Protein AF-A0A2K3K476-F1 (afdb_monomer_lite)

Sequence (105 aa):
LDKQAPEEATVPPPPASNNAPVVLRRLERPIVPNRTLQDYERVSDDMVTPDGDIVHLALFVDTEPLTYAEASKHEEWRQAMTEEIASIEKNATWSITQLPPEARH

Organism: Trifolium pratense (NCBI:txid57577)

Structure (mmCIF, N/CA/C/O backbone):
data_AF-A0A2K3K476-F1
#
_entry.id   AF-A0A2K3K476-F1
#
loop_
_atom_site.group_PDB
_atom_site.id
_atom_site.type_symbol
_atom_site.label_atom_id
_atom_site.label_alt_id
_atom_site.label_comp_id
_atom_site.label_asym_id
_atom_site.label_entity_id
_atom_site.label_seq_id
_atom_site.pdbx_PDB_ins_code
_atom_site.Cartn_x
_atom_site.Cartn_y
_atom_site.Cartn_z
_atom_site.occupancy
_atom_site.B_iso_or_equiv
_atom_site.auth_seq_id
_atom_site.auth_comp_id
_atom_site.auth_asym_id
_atom_site.auth_atom_id
_atom_site.pdbx_PDB_model_num
ATOM 1 N N . LEU A 1 1 ? -21.947 8.743 -87.078 1.00 42.50 1 LEU A N 1
ATOM 2 C CA . LEU A 1 1 ? -21.580 7.508 -86.350 1.00 42.50 1 LEU A CA 1
ATOM 3 C C . LEU A 1 1 ? -20.074 7.608 -86.186 1.00 42.50 1 LEU A C 1
ATOM 5 O O . LEU A 1 1 ? -19.446 7.829 -87.206 1.00 42.50 1 LEU A O 1
ATOM 9 N N . ASP A 1 2 ? -19.458 7.689 -85.014 1.00 38.31 2 ASP A N 1
ATOM 10 C CA . ASP A 1 2 ? -19.725 7.146 -83.667 1.00 38.31 2 ASP A CA 1
ATOM 11 C C . ASP A 1 2 ? -19.836 8.286 -82.624 1.00 38.31 2 ASP A C 1
ATOM 13 O O . ASP A 1 2 ? -19.216 9.325 -82.806 1.00 38.31 2 ASP A O 1
ATOM 17 N N . LYS A 1 3 ? -20.774 8.355 -81.664 1.00 40.66 3 LYS A N 1
ATOM 18 C CA . LYS A 1 3 ? -21.113 7.538 -80.471 1.00 40.66 3 LYS A CA 1
ATOM 19 C C . LYS A 1 3 ? -20.068 7.546 -79.321 1.00 40.66 3 LYS A C 1
ATOM 21 O O . LYS A 1 3 ? -19.127 6.773 -79.354 1.00 40.66 3 LYS A O 1
ATOM 26 N N . GLN A 1 4 ? -20.413 8.334 -78.277 1.00 30.98 4 GLN A N 1
ATOM 27 C CA . GLN A 1 4 ? -20.171 8.204 -76.810 1.00 30.98 4 GLN A CA 1
ATOM 28 C C . GLN A 1 4 ? -18.730 8.434 -76.267 1.00 30.98 4 GLN A C 1
ATOM 30 O O . GLN A 1 4 ? -17.842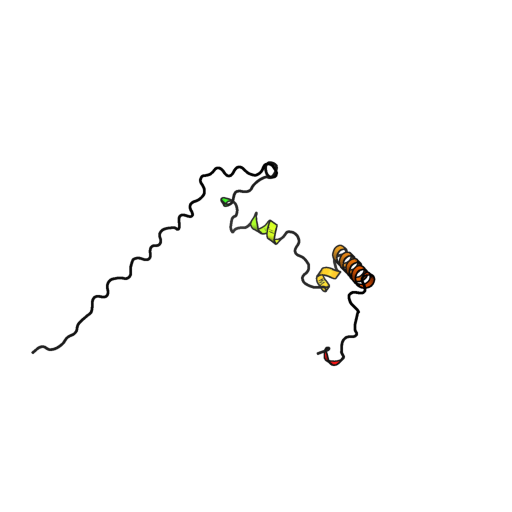 7.674 -76.615 1.00 30.98 4 GLN A O 1
ATOM 35 N N . ALA A 1 5 ? -18.394 9.540 -75.565 1.00 45.91 5 ALA A N 1
ATOM 36 C CA . ALA A 1 5 ? -18.644 9.987 -74.156 1.00 45.91 5 ALA A CA 1
ATOM 37 C C . ALA A 1 5 ? -17.757 9.286 -73.085 1.00 45.91 5 ALA A C 1
ATOM 39 O O . ALA A 1 5 ? -17.349 8.162 -73.361 1.00 45.91 5 ALA A O 1
ATOM 40 N N . PRO A 1 6 ? -17.526 9.827 -71.857 1.00 47.81 6 PRO A N 1
ATOM 41 C CA . PRO A 1 6 ? -17.849 11.147 -71.274 1.00 47.81 6 PRO A CA 1
ATOM 42 C C . PRO A 1 6 ? -16.634 11.875 -70.619 1.00 47.81 6 PRO A C 1
ATOM 44 O O . PRO A 1 6 ? -15.502 11.411 -70.691 1.00 47.81 6 PRO A O 1
ATOM 47 N N . GLU A 1 7 ? -16.890 13.037 -70.000 1.00 54.81 7 GLU A N 1
ATOM 48 C CA . GLU A 1 7 ? -15.970 13.787 -69.126 1.00 54.81 7 GLU A CA 1
ATOM 49 C C . GLU A 1 7 ? -15.273 12.913 -68.073 1.00 54.81 7 GLU A C 1
ATOM 51 O O . GLU A 1 7 ? -15.933 12.197 -67.319 1.00 54.81 7 GLU A O 1
ATOM 56 N N . GLU A 1 8 ? -13.963 13.099 -67.922 1.00 43.25 8 GLU A N 1
ATOM 57 C CA . GLU A 1 8 ? -13.261 12.805 -66.676 1.00 43.25 8 GLU A CA 1
ATOM 58 C C . GLU A 1 8 ? -12.720 14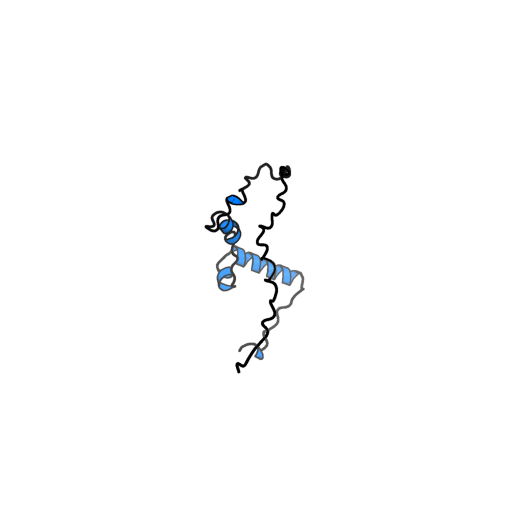.133 -66.140 1.00 43.25 8 GLU A C 1
ATOM 60 O O . GLU A 1 8 ? -11.773 14.716 -66.668 1.00 43.25 8 GLU A O 1
ATOM 65 N N . ALA A 1 9 ? -13.409 14.672 -65.135 1.00 51.94 9 ALA A N 1
ATOM 66 C CA . ALA A 1 9 ? -12.970 15.844 -64.403 1.00 51.94 9 ALA A CA 1
ATOM 67 C C . ALA A 1 9 ? -11.615 15.536 -63.750 1.00 51.94 9 ALA A C 1
ATOM 69 O O . ALA A 1 9 ? -11.539 14.743 -62.813 1.00 51.94 9 ALA A O 1
ATOM 70 N N . THR A 1 10 ? -10.545 16.162 -64.243 1.00 46.28 10 THR A N 1
ATOM 71 C CA . THR A 1 10 ? -9.218 16.105 -63.622 1.00 46.28 10 THR A CA 1
ATOM 72 C C . THR A 1 10 ? -9.301 16.696 -62.216 1.00 46.28 10 THR A C 1
ATOM 74 O O . THR A 1 10 ? -9.255 17.912 -62.023 1.00 46.28 10 THR A O 1
ATOM 77 N N . VAL A 1 11 ? -9.436 15.824 -61.220 1.00 56.97 11 VAL A N 1
ATOM 78 C CA . VAL A 1 11 ? -9.232 16.156 -59.811 1.00 56.97 11 VAL A CA 1
ATOM 79 C C . VAL A 1 11 ? -7.747 16.506 -59.646 1.00 56.97 11 VAL A C 1
ATOM 81 O O . VAL A 1 11 ? -6.899 15.713 -60.064 1.00 56.97 11 VAL A O 1
ATOM 84 N N . PRO A 1 12 ? -7.378 17.675 -59.084 1.00 60.62 12 PRO A N 1
ATOM 85 C CA . PRO A 1 12 ? -5.976 17.965 -58.819 1.00 60.62 12 PRO A CA 1
ATOM 86 C C . PRO A 1 12 ? -5.430 16.938 -57.813 1.00 60.62 12 PRO A C 1
ATOM 88 O O . PRO A 1 12 ? -6.156 16.546 -56.894 1.00 60.62 12 PRO A O 1
ATOM 91 N N . PRO A 1 13 ? -4.174 16.481 -57.964 1.00 62.47 13 PRO A N 1
ATOM 92 C CA . PRO A 1 13 ? -3.604 15.509 -57.043 1.00 62.47 13 PRO A CA 1
ATOM 93 C C . PRO A 1 13 ? -3.638 16.060 -55.607 1.00 62.47 13 PRO A C 1
ATOM 95 O O . PRO A 1 13 ? -3.470 17.271 -55.416 1.00 62.47 13 PRO A O 1
ATOM 98 N N . PRO A 1 14 ? -3.852 15.203 -54.591 1.00 57.88 14 PRO A N 1
ATOM 99 C CA . PRO A 1 14 ? -3.812 15.639 -53.202 1.00 57.88 14 PRO A CA 1
ATOM 100 C C . PRO A 1 14 ? -2.446 16.280 -52.910 1.00 57.88 14 PRO A C 1
ATOM 102 O O . PRO A 1 14 ? -1.431 15.806 -53.436 1.00 57.88 14 PRO A O 1
ATOM 105 N N . PRO A 1 15 ? -2.384 17.354 -52.098 1.00 53.75 15 PRO A N 1
ATOM 106 C CA . PRO A 1 15 ? -1.108 17.954 -51.743 1.00 53.75 15 PRO A CA 1
ATOM 107 C C . PRO A 1 15 ? -0.234 16.881 -51.096 1.00 53.75 15 PRO A C 1
ATOM 109 O O . PRO A 1 15 ? -0.698 16.128 -50.238 1.00 53.75 15 PRO A O 1
ATOM 112 N N . ALA A 1 16 ? 1.015 16.791 -51.555 1.00 49.75 16 ALA A N 1
ATOM 113 C CA . ALA A 1 16 ? 1.989 15.835 -51.056 1.00 49.75 16 ALA A CA 1
ATOM 114 C C . ALA A 1 16 ? 1.973 15.824 -49.519 1.00 49.75 16 ALA A C 1
ATOM 116 O O . ALA A 1 16 ? 2.100 16.878 -48.891 1.00 49.75 16 ALA A O 1
ATOM 117 N N . SER A 1 17 ? 1.798 14.634 -48.931 1.00 53.62 17 SER A N 1
ATOM 118 C CA . SER A 1 17 ? 1.933 14.417 -47.491 1.00 53.62 17 SER A CA 1
ATOM 119 C C . SER A 1 17 ? 3.317 14.895 -47.086 1.00 53.62 17 SER A C 1
ATOM 121 O O . SER A 1 17 ? 4.325 14.269 -47.418 1.00 53.62 17 SER A O 1
ATOM 123 N N . ASN A 1 18 ? 3.366 16.055 -46.441 1.00 52.38 18 ASN A N 1
ATOM 124 C CA . ASN A 1 18 ? 4.604 16.703 -46.063 1.00 52.38 18 ASN A CA 1
ATOM 125 C C . ASN A 1 18 ? 5.183 15.944 -44.862 1.00 52.38 18 ASN A C 1
ATOM 127 O O . ASN A 1 18 ? 5.025 16.359 -43.718 1.00 52.38 18 ASN A O 1
ATOM 131 N N . ASN A 1 19 ? 5.845 14.815 -45.125 1.00 62.62 19 ASN A N 1
ATOM 132 C CA . ASN A 1 19 ? 6.656 14.078 -44.154 1.00 62.62 19 ASN A CA 1
ATOM 133 C C . ASN A 1 19 ? 7.981 14.818 -43.910 1.00 62.62 19 ASN A C 1
ATOM 135 O O . ASN A 1 19 ? 9.058 14.222 -43.925 1.00 62.62 19 ASN A O 1
ATOM 139 N N . ALA A 1 20 ? 7.921 16.137 -43.723 1.00 57.53 20 ALA A N 1
ATOM 140 C CA . ALA A 1 20 ? 9.052 16.860 -43.181 1.00 57.53 20 ALA A CA 1
ATOM 141 C C . ALA A 1 20 ? 9.252 16.341 -41.749 1.00 57.53 20 ALA A C 1
ATOM 143 O O . ALA A 1 20 ? 8.278 16.315 -40.986 1.00 57.53 20 ALA A O 1
ATOM 144 N N . PRO A 1 21 ? 10.464 15.901 -41.363 1.00 56.12 21 PRO A N 1
ATOM 145 C CA . PRO A 1 21 ? 10.715 15.564 -39.974 1.00 56.12 21 PRO A CA 1
ATOM 146 C C . PRO A 1 21 ? 10.347 16.794 -39.152 1.00 56.12 21 PRO A C 1
ATOM 148 O O . PRO A 1 21 ? 10.804 17.902 -39.444 1.00 56.12 21 PRO A O 1
ATOM 151 N N . VAL A 1 22 ? 9.478 16.617 -38.156 1.00 59.12 22 VAL A N 1
ATOM 152 C CA . VAL A 1 22 ? 9.234 17.654 -37.160 1.00 59.12 22 VAL A CA 1
ATOM 153 C C . VAL A 1 22 ? 10.572 17.863 -36.470 1.00 59.12 22 VAL A C 1
ATOM 155 O O . VAL A 1 22 ? 10.959 17.098 -35.589 1.00 59.12 22 VAL A O 1
ATOM 158 N N . VAL A 1 23 ? 11.323 18.867 -36.921 1.00 60.44 23 VAL A N 1
ATOM 159 C CA . VAL A 1 23 ? 12.531 19.315 -36.244 1.00 60.44 23 VAL A CA 1
ATOM 160 C C . VAL A 1 23 ? 12.040 19.951 -34.955 1.00 60.44 23 VAL A C 1
ATOM 162 O O . VAL A 1 23 ? 11.743 21.146 -34.899 1.00 60.44 23 VAL A O 1
ATOM 165 N N . LEU A 1 24 ? 11.893 19.131 -33.913 1.00 58.59 24 LEU A N 1
ATOM 166 C CA . LEU A 1 24 ? 11.823 19.631 -32.553 1.00 58.59 24 LEU A CA 1
ATOM 167 C C . LEU A 1 24 ? 13.084 20.464 -32.390 1.00 58.59 24 LEU A C 1
ATOM 169 O O . LEU A 1 24 ? 14.195 19.946 -32.498 1.00 58.59 24 LEU A O 1
ATOM 173 N N . ARG A 1 25 ? 12.902 21.776 -32.246 1.00 58.44 25 ARG A N 1
ATOM 174 C CA . ARG A 1 25 ? 13.985 22.742 -32.104 1.00 58.44 25 ARG A CA 1
ATOM 175 C C . ARG A 1 25 ? 14.674 22.436 -30.778 1.00 58.44 25 ARG A C 1
ATOM 177 O O . ARG A 1 25 ? 14.331 23.007 -29.743 1.00 58.44 25 ARG A O 1
ATOM 184 N N . ARG A 1 26 ? 15.579 21.455 -30.802 1.00 59.88 26 ARG A N 1
ATOM 185 C CA . ARG A 1 26 ? 16.400 21.071 -29.665 1.00 59.88 26 ARG A CA 1
ATOM 186 C C . ARG A 1 26 ? 17.130 22.339 -29.262 1.00 59.88 26 ARG A C 1
ATOM 188 O O . ARG A 1 26 ? 17.749 23.006 -30.086 1.00 59.88 26 ARG A O 1
ATOM 195 N N . LEU A 1 27 ? 16.958 22.729 -28.008 1.00 62.38 27 LEU A N 1
ATOM 196 C CA . LEU A 1 27 ? 17.641 23.887 -27.470 1.00 62.38 27 LEU A CA 1
ATOM 197 C C . LEU A 1 27 ? 19.141 23.607 -27.539 1.00 62.38 27 LEU A C 1
ATOM 199 O O . LEU A 1 27 ? 19.647 22.813 -26.761 1.00 62.38 27 LEU A O 1
ATOM 203 N N . GLU A 1 28 ? 19.849 24.296 -28.432 1.00 58.47 28 GLU A N 1
ATOM 204 C CA . GLU A 1 28 ? 21.323 24.315 -28.486 1.00 58.47 28 GLU A CA 1
ATOM 205 C C . GLU A 1 28 ? 21.944 25.031 -27.275 1.00 58.47 28 GLU A C 1
ATOM 207 O O . GLU A 1 28 ? 23.154 25.213 -27.180 1.00 58.47 28 GLU A O 1
ATOM 212 N N . ARG A 1 29 ? 21.104 25.459 -26.327 1.00 61.19 29 ARG A N 1
ATOM 213 C CA . ARG A 1 29 ? 21.528 26.015 -25.049 1.00 61.19 29 ARG A CA 1
ATOM 214 C C . ARG A 1 29 ? 22.247 24.901 -24.284 1.00 61.19 29 ARG A C 1
ATOM 216 O O . ARG A 1 29 ? 21.598 23.889 -24.017 1.00 61.19 29 ARG A O 1
ATOM 223 N N . PRO A 1 30 ? 23.522 25.071 -23.886 1.00 60.22 30 PRO A N 1
ATOM 224 C CA . PRO A 1 30 ? 24.164 24.139 -22.972 1.00 60.22 30 PRO A CA 1
ATOM 225 C C . PRO A 1 30 ? 23.305 24.048 -21.710 1.00 60.22 30 PRO A C 1
ATOM 227 O O . PRO A 1 30 ? 23.162 25.030 -20.976 1.00 60.22 30 PRO A O 1
ATOM 230 N N . ILE A 1 31 ? 22.661 22.900 -21.494 1.00 68.00 31 ILE A N 1
ATOM 231 C CA . ILE A 1 31 ? 21.888 22.654 -20.280 1.00 68.00 31 ILE A CA 1
ATOM 232 C C . ILE A 1 31 ? 22.918 22.442 -19.178 1.00 68.00 31 ILE A C 1
ATOM 234 O O . ILE A 1 31 ? 23.448 21.350 -19.005 1.00 68.00 31 ILE A O 1
ATOM 238 N N . VAL A 1 32 ? 23.244 23.514 -18.463 1.00 72.50 32 VAL A N 1
ATOM 239 C CA . VAL A 1 32 ? 24.041 23.408 -17.245 1.00 72.50 32 VAL A CA 1
ATOM 240 C C . VAL A 1 32 ? 23.125 22.818 -16.171 1.00 72.50 32 VAL A C 1
ATOM 242 O O . VAL A 1 32 ? 22.087 23.420 -15.875 1.00 72.50 32 VAL A O 1
ATOM 245 N N . PRO A 1 33 ? 23.445 21.642 -15.604 1.00 65.25 33 PRO A N 1
ATOM 246 C CA . PRO A 1 33 ? 22.621 21.059 -14.559 1.00 65.25 33 PRO A CA 1
ATOM 247 C C . PRO A 1 33 ? 22.616 21.965 -13.323 1.00 65.25 33 PRO A C 1
ATOM 249 O O . PRO A 1 33 ? 23.588 22.667 -13.030 1.00 65.25 33 PRO A O 1
ATOM 252 N N . ASN A 1 34 ? 21.503 21.947 -12.585 1.00 74.50 34 ASN A N 1
ATOM 253 C CA . ASN A 1 34 ? 21.428 22.609 -11.287 1.00 74.50 34 ASN A CA 1
ATOM 254 C C . ASN A 1 34 ? 22.569 22.100 -10.382 1.00 74.50 34 ASN A C 1
ATOM 256 O O . ASN A 1 34 ? 22.938 20.929 -10.452 1.00 74.50 34 ASN A O 1
ATOM 260 N N . ARG A 1 35 ? 23.119 22.975 -9.531 1.00 74.12 35 ARG A N 1
ATOM 261 C CA . ARG A 1 35 ? 24.233 22.664 -8.618 1.00 74.12 35 ARG A CA 1
ATOM 262 C C . ARG A 1 35 ? 23.990 21.421 -7.762 1.00 74.12 35 ARG A C 1
ATOM 264 O O . ARG A 1 35 ? 24.938 20.705 -7.482 1.00 74.12 35 ARG A O 1
ATOM 271 N N . THR A 1 36 ? 22.744 21.142 -7.391 1.00 78.00 36 THR A N 1
ATOM 272 C CA . THR A 1 36 ? 22.385 19.966 -6.581 1.00 78.00 36 THR A CA 1
ATOM 273 C C . THR A 1 36 ? 22.524 18.633 -7.318 1.00 78.00 36 THR A C 1
ATOM 275 O O . THR A 1 36 ? 22.518 17.587 -6.681 1.00 78.00 36 THR A O 1
ATOM 278 N N . LEU A 1 37 ? 22.635 18.658 -8.648 1.00 73.56 37 LEU A N 1
ATOM 279 C CA . LEU A 1 37 ? 22.704 17.476 -9.508 1.00 73.56 37 LEU A CA 1
ATOM 280 C C . LEU A 1 37 ? 24.102 17.255 -10.104 1.00 73.56 37 LEU A C 1
ATOM 282 O O . LEU A 1 37 ? 24.243 16.442 -11.011 1.00 73.56 37 LEU A O 1
ATOM 286 N N . GLN A 1 38 ? 25.120 17.991 -9.643 1.00 75.19 38 GLN A N 1
ATOM 287 C CA . GLN A 1 38 ? 26.491 17.862 -10.156 1.00 75.19 38 GLN A CA 1
ATOM 288 C C . GLN A 1 38 ? 27.185 16.583 -9.680 1.00 75.19 38 GLN A C 1
ATOM 290 O O . GLN A 1 38 ? 28.014 16.048 -10.408 1.00 75.19 38 GLN A O 1
ATOM 295 N N . ASP A 1 39 ? 26.801 16.073 -8.509 1.00 82.38 39 ASP A N 1
ATOM 296 C CA . ASP A 1 39 ? 27.394 14.870 -7.912 1.00 82.38 39 ASP A CA 1
ATOM 297 C C . ASP A 1 39 ? 26.736 13.570 -8.405 1.00 82.38 39 ASP A C 1
ATOM 299 O O . ASP A 1 39 ? 27.117 12.478 -7.990 1.00 82.38 39 ASP A O 1
ATOM 303 N N . TYR A 1 40 ? 25.737 13.675 -9.287 1.00 72.94 40 TYR A N 1
ATOM 304 C CA . TYR A 1 40 ? 25.011 12.531 -9.825 1.00 72.94 40 TYR A CA 1
ATOM 305 C C . TYR A 1 40 ? 25.509 12.195 -11.228 1.00 72.94 40 TYR A C 1
ATOM 307 O O . TYR A 1 40 ? 25.559 13.052 -12.114 1.00 72.94 40 TYR A O 1
ATOM 315 N N . GLU A 1 41 ? 25.825 10.920 -11.445 1.00 74.75 41 GLU A N 1
ATOM 316 C CA . GLU A 1 41 ? 26.136 10.394 -12.768 1.00 74.75 41 GLU A CA 1
ATOM 317 C C . GLU A 1 41 ? 24.873 10.431 -13.636 1.00 74.75 41 GLU A C 1
ATOM 319 O O . GLU A 1 41 ? 23.850 9.820 -13.322 1.00 74.75 41 GLU A O 1
ATOM 324 N N . ARG A 1 42 ? 24.918 11.218 -14.714 1.00 71.50 42 ARG A N 1
ATOM 325 C CA . ARG A 1 42 ? 23.781 11.402 -15.612 1.00 71.50 42 ARG A CA 1
ATOM 326 C C . ARG A 1 42 ? 23.959 10.510 -16.825 1.00 71.50 42 ARG A C 1
ATOM 328 O O . ARG A 1 42 ? 24.900 10.689 -17.592 1.00 71.50 42 ARG A O 1
ATOM 335 N N . VAL A 1 43 ? 23.021 9.598 -17.022 1.00 73.06 43 VAL A N 1
ATOM 336 C CA . VAL A 1 43 ? 23.002 8.772 -18.222 1.00 73.06 43 VAL A CA 1
ATOM 337 C C . VAL A 1 43 ? 22.382 9.564 -19.374 1.00 73.06 43 VAL A C 1
ATOM 339 O O . VAL A 1 43 ? 21.365 10.238 -19.197 1.00 73.06 43 VAL A O 1
ATOM 342 N N . SER A 1 44 ? 23.030 9.542 -20.539 1.00 73.56 44 SER A N 1
ATOM 343 C CA . SER A 1 44 ? 22.528 10.206 -21.745 1.00 73.56 44 SER A CA 1
ATOM 344 C C . SER A 1 44 ? 21.247 9.543 -22.244 1.00 73.56 44 SER A C 1
ATOM 346 O O . SER A 1 44 ? 21.135 8.322 -22.219 1.00 73.56 44 SER A O 1
ATOM 348 N N . ASP A 1 45 ? 20.321 10.347 -22.768 1.00 68.62 45 ASP A N 1
ATOM 349 C CA . ASP A 1 45 ? 19.042 9.879 -23.329 1.00 68.62 45 ASP A CA 1
ATOM 350 C C . ASP A 1 45 ? 19.252 8.841 -24.450 1.00 68.62 45 ASP A C 1
ATOM 352 O O . ASP A 1 45 ? 18.543 7.847 -24.540 1.00 68.62 45 ASP A O 1
ATOM 356 N N . ASP A 1 46 ? 20.328 8.997 -25.226 1.00 71.56 46 ASP A N 1
ATOM 357 C CA . ASP A 1 46 ? 20.708 8.087 -26.313 1.00 71.56 46 ASP A CA 1
ATOM 358 C C . ASP A 1 46 ? 21.189 6.700 -25.824 1.00 71.56 46 ASP A C 1
ATOM 360 O O . ASP A 1 46 ? 21.341 5.780 -26.626 1.00 71.56 46 ASP A O 1
ATOM 364 N N . MET A 1 47 ? 21.455 6.542 -24.520 1.00 67.81 47 MET A N 1
ATOM 365 C CA . MET A 1 47 ? 21.815 5.261 -23.890 1.00 67.81 47 MET A CA 1
ATOM 366 C C . MET A 1 47 ? 20.594 4.508 -23.356 1.00 67.81 47 MET A C 1
ATOM 368 O O . MET A 1 47 ? 20.723 3.359 -22.940 1.00 67.81 47 MET A O 1
ATOM 372 N N . VAL A 1 48 ? 19.408 5.122 -23.387 1.00 68.12 48 VAL A N 1
ATOM 373 C CA . VAL A 1 48 ? 18.144 4.470 -23.038 1.00 68.12 48 VAL A CA 1
ATOM 374 C C . VAL A 1 48 ? 17.726 3.586 -24.215 1.00 68.12 48 VAL A C 1
ATOM 376 O O . VAL A 1 48 ? 16.950 3.981 -25.084 1.00 68.12 48 VAL A O 1
ATOM 379 N N . THR A 1 49 ? 18.304 2.387 -24.289 1.00 69.31 49 THR A N 1
ATOM 380 C CA . THR A 1 49 ? 17.980 1.429 -25.347 1.00 69.31 49 THR A CA 1
ATOM 381 C C . THR A 1 49 ? 16.635 0.744 -25.071 1.00 69.31 49 THR A C 1
ATOM 383 O O . THR A 1 49 ? 16.272 0.531 -23.909 1.00 69.31 49 THR A O 1
ATOM 386 N N . PRO A 1 50 ? 15.900 0.332 -26.122 1.00 60.78 50 PRO A N 1
ATOM 387 C CA . PRO A 1 50 ? 14.737 -0.550 -25.984 1.00 60.78 50 PRO A CA 1
ATOM 388 C C . PRO A 1 50 ? 15.078 -1.887 -25.307 1.00 60.78 50 PRO A C 1
ATOM 390 O O . PRO A 1 50 ? 14.202 -2.513 -24.717 1.00 60.78 50 PRO A O 1
ATOM 393 N N . ASP A 1 51 ? 16.351 -2.293 -25.381 1.00 66.88 51 ASP A N 1
ATOM 394 C CA . ASP A 1 51 ? 16.892 -3.523 -24.797 1.00 66.88 51 ASP A CA 1
ATOM 395 C C . ASP A 1 51 ? 17.126 -3.413 -23.277 1.00 66.88 51 ASP A C 1
ATOM 397 O O . ASP A 1 51 ? 17.255 -4.429 -22.601 1.00 66.88 51 ASP A O 1
ATOM 401 N N . GLY A 1 52 ? 17.048 -2.199 -22.714 1.00 55.38 52 GLY A N 1
ATOM 402 C CA . GLY A 1 52 ? 16.378 -2.023 -21.432 1.00 55.38 52 GLY A CA 1
ATOM 403 C C . GLY A 1 52 ? 17.216 -1.842 -20.167 1.00 55.38 52 GLY A C 1
ATOM 404 O O . GLY A 1 52 ? 16.605 -1.665 -19.119 1.00 55.38 52 GLY A O 1
ATOM 405 N N . ASP A 1 53 ? 18.542 -1.785 -20.194 1.00 62.47 53 ASP A N 1
ATOM 406 C CA . ASP A 1 53 ? 19.328 -1.783 -18.941 1.00 62.47 53 ASP A CA 1
ATOM 407 C C . ASP A 1 53 ? 19.002 -0.619 -17.971 1.00 62.47 53 ASP A C 1
ATOM 409 O O . ASP A 1 53 ? 19.077 -0.779 -16.755 1.00 62.47 53 ASP A O 1
ATOM 413 N N . ILE A 1 54 ? 18.566 0.541 -18.481 1.00 63.34 54 ILE A N 1
ATOM 414 C CA . ILE A 1 54 ? 18.208 1.726 -17.668 1.00 63.34 54 ILE A CA 1
ATOM 415 C C . ILE A 1 54 ? 16.699 1.822 -17.405 1.00 63.34 54 ILE A C 1
ATOM 417 O O . ILE A 1 54 ? 16.281 2.228 -16.322 1.00 63.34 54 ILE A O 1
ATOM 421 N N . VAL A 1 55 ? 15.864 1.428 -18.372 1.00 58.97 55 VAL A N 1
ATOM 422 C CA . VAL A 1 55 ? 14.395 1.471 -18.231 1.00 58.97 55 VAL A CA 1
ATOM 423 C C . VAL A 1 55 ? 13.917 0.408 -17.236 1.00 58.97 55 VAL A C 1
ATOM 425 O O . VAL A 1 55 ? 12.946 0.628 -16.513 1.00 58.97 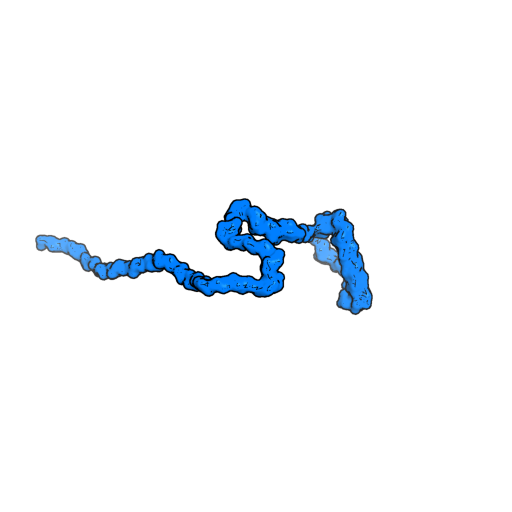55 VAL A O 1
ATOM 428 N N . HIS A 1 56 ? 14.630 -0.719 -17.140 1.00 57.09 56 HIS A N 1
ATOM 429 C CA . HIS A 1 56 ? 14.276 -1.808 -16.231 1.00 57.09 56 HIS A CA 1
ATOM 430 C C . HIS A 1 56 ? 14.489 -1.437 -14.754 1.00 57.09 56 HIS A C 1
ATOM 432 O O . HIS A 1 56 ? 13.735 -1.901 -13.906 1.00 57.09 56 HIS A O 1
ATOM 438 N N . LEU A 1 57 ? 15.420 -0.541 -14.411 1.00 60.72 57 LEU A N 1
ATOM 439 C CA . LEU A 1 57 ? 15.646 -0.164 -13.007 1.00 60.72 57 LEU A CA 1
ATOM 440 C C . LEU A 1 57 ? 14.448 0.575 -12.387 1.00 60.72 57 LEU A C 1
ATOM 442 O O . LEU A 1 57 ? 14.138 0.358 -11.221 1.00 60.72 57 LEU A O 1
ATOM 446 N N . ALA A 1 58 ? 13.741 1.400 -13.166 1.00 60.12 58 ALA A N 1
ATOM 447 C CA . ALA A 1 58 ? 12.556 2.122 -12.693 1.00 60.12 58 ALA A CA 1
ATOM 448 C C . ALA A 1 58 ? 11.304 1.233 -12.579 1.00 60.12 58 ALA A C 1
ATOM 450 O O . ALA A 1 58 ? 10.394 1.555 -11.823 1.00 60.12 58 ALA A O 1
ATOM 451 N N . LEU A 1 59 ? 11.249 0.134 -13.338 1.00 61.19 59 LEU A N 1
ATOM 452 C CA . LEU A 1 59 ? 10.120 -0.804 -13.345 1.00 61.19 59 LEU A CA 1
ATOM 453 C C . LEU A 1 59 ? 10.258 -1.914 -12.291 1.00 61.19 59 LEU A C 1
ATOM 455 O O . LEU A 1 59 ? 9.248 -2.486 -11.892 1.00 61.19 59 LEU A O 1
ATOM 459 N N . PHE A 1 60 ? 11.485 -2.221 -11.855 1.00 58.81 60 PHE A N 1
ATOM 460 C CA . PHE A 1 60 ? 11.780 -3.312 -10.916 1.00 58.81 60 PHE A CA 1
ATOM 461 C C . PHE A 1 60 ? 12.254 -2.856 -9.531 1.00 58.81 60 PHE A C 1
ATOM 463 O O . PHE A 1 60 ? 12.460 -3.704 -8.663 1.00 58.81 60 PHE A O 1
ATOM 470 N N . VAL A 1 61 ? 12.415 -1.549 -9.297 1.00 59.16 61 VAL A N 1
ATOM 471 C CA . VAL A 1 61 ? 12.545 -1.016 -7.935 1.00 59.16 61 VAL A CA 1
ATOM 472 C C . VAL A 1 61 ? 11.191 -1.189 -7.244 1.00 59.16 61 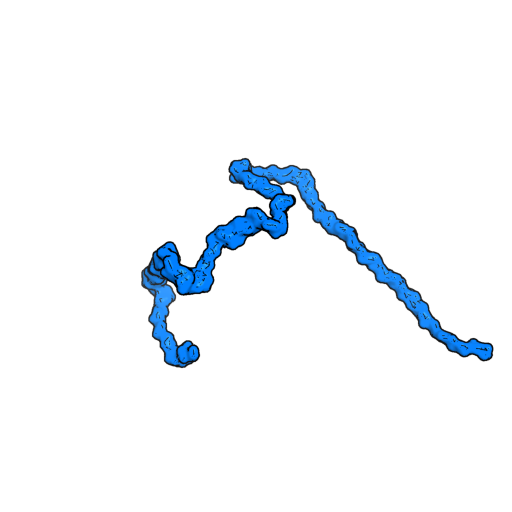VAL A C 1
ATOM 474 O O . VAL A 1 61 ? 10.232 -0.482 -7.530 1.00 5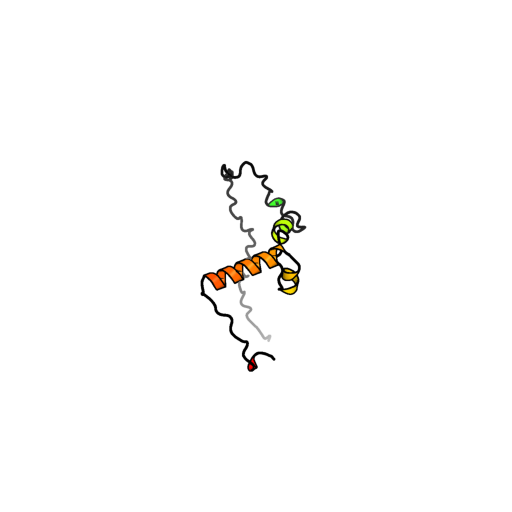9.16 61 VAL A O 1
ATOM 477 N N . ASP A 1 62 ? 11.126 -2.201 -6.382 1.00 64.56 62 ASP A N 1
ATOM 478 C CA . ASP A 1 62 ? 10.088 -2.410 -5.371 1.00 64.56 62 ASP A CA 1
ATOM 479 C C . ASP A 1 62 ? 8.661 -2.598 -5.906 1.00 64.56 62 ASP A C 1
ATOM 481 O O . ASP A 1 62 ? 7.740 -1.840 -5.607 1.00 64.56 62 ASP A O 1
ATOM 485 N N . THR A 1 63 ? 8.441 -3.671 -6.671 1.00 77.44 63 THR A N 1
ATOM 486 C CA . THR A 1 63 ? 7.076 -4.087 -7.021 1.00 77.44 63 THR A CA 1
ATOM 487 C C . THR A 1 63 ? 6.331 -4.554 -5.769 1.00 77.44 63 THR A C 1
ATOM 489 O O . THR A 1 63 ? 6.630 -5.618 -5.221 1.00 77.44 63 THR A O 1
ATOM 492 N N . GLU A 1 64 ? 5.355 -3.766 -5.326 1.00 84.44 64 GLU A N 1
ATOM 493 C CA . GLU A 1 64 ? 4.495 -4.115 -4.197 1.00 84.44 64 GLU A CA 1
ATOM 494 C C . GLU A 1 64 ? 3.625 -5.351 -4.507 1.00 84.44 64 GLU A C 1
ATOM 496 O O . GLU A 1 64 ? 3.211 -5.563 -5.654 1.00 84.44 64 GLU A O 1
ATOM 501 N N . PRO A 1 65 ? 3.323 -6.183 -3.496 1.00 88.12 65 PRO A N 1
ATOM 502 C CA . PRO A 1 65 ? 2.430 -7.323 -3.652 1.00 88.12 65 PRO A CA 1
ATOM 503 C C . PRO A 1 65 ? 1.018 -6.862 -4.035 1.00 88.12 65 PRO A C 1
ATOM 505 O O . PRO A 1 65 ? 0.410 -6.035 -3.359 1.00 88.12 65 PRO A O 1
ATOM 508 N N . LEU A 1 66 ? 0.459 -7.446 -5.096 1.00 89.31 66 LEU A N 1
ATOM 509 C CA . LEU A 1 66 ? -0.875 -7.088 -5.598 1.00 89.31 66 LEU A CA 1
ATOM 510 C C . LEU A 1 66 ? -2.003 -7.768 -4.819 1.00 89.31 66 LEU A C 1
ATOM 512 O O . LEU A 1 66 ? -3.167 -7.378 -4.924 1.00 89.31 66 LEU A O 1
ATOM 516 N N . THR A 1 67 ? -1.675 -8.810 -4.055 1.00 93.62 67 THR A N 1
ATOM 517 C CA . THR A 1 67 ? -2.648 -9.571 -3.277 1.00 93.62 67 THR A CA 1
ATOM 518 C C . THR A 1 67 ? -2.261 -9.645 -1.808 1.00 93.62 67 THR A C 1
ATOM 520 O O . THR A 1 67 ? -1.085 -9.703 -1.448 1.00 93.62 67 THR A O 1
ATOM 523 N N . TYR A 1 68 ? -3.272 -9.746 -0.940 1.00 91.62 68 TYR A N 1
ATOM 524 C CA . TYR A 1 68 ? -3.048 -9.984 0.486 1.00 91.62 68 TYR A CA 1
ATOM 525 C C . TYR A 1 68 ? -2.205 -11.243 0.733 1.00 91.62 68 TYR A C 1
ATOM 527 O O . TYR A 1 68 ? -1.317 -11.224 1.575 1.00 91.62 68 TYR A O 1
ATOM 535 N N . ALA A 1 69 ? -2.452 -12.326 -0.012 1.00 95.8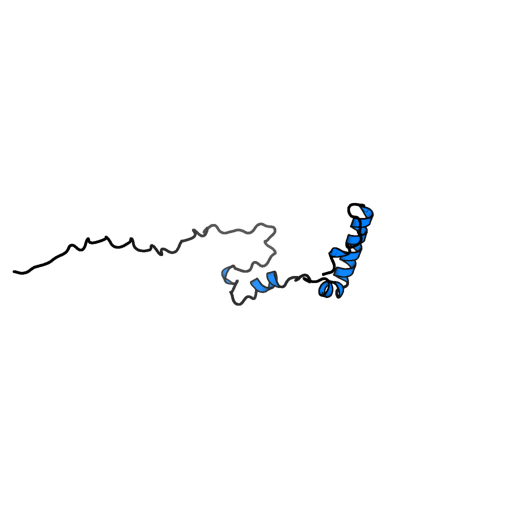8 69 ALA A N 1
ATOM 536 C CA . ALA A 1 69 ? -1.739 -13.590 0.165 1.00 95.88 69 ALA A CA 1
ATOM 537 C C . ALA A 1 69 ? -0.241 -13.489 -0.173 1.00 95.88 69 ALA A C 1
ATOM 539 O O . ALA A 1 69 ? 0.569 -14.240 0.375 1.00 95.88 69 ALA A O 1
ATOM 540 N N . GLU A 1 70 ? 0.133 -12.593 -1.087 1.00 94.00 70 GLU A N 1
ATOM 541 C CA . GLU A 1 70 ? 1.530 -12.264 -1.366 1.00 94.00 70 GLU A CA 1
ATOM 542 C C . GLU A 1 70 ? 2.087 -11.371 -0.259 1.00 94.00 70 GLU A C 1
ATOM 544 O O . GLU A 1 70 ? 3.079 -11.744 0.364 1.00 94.00 70 GLU A O 1
ATOM 549 N N . ALA A 1 71 ? 1.396 -10.278 0.071 1.00 93.44 71 ALA A N 1
ATOM 550 C CA . ALA A 1 71 ? 1.823 -9.323 1.091 1.00 93.44 71 ALA A CA 1
ATOM 551 C C . ALA A 1 71 ? 2.007 -9.961 2.475 1.00 93.44 71 ALA A C 1
ATOM 553 O O . ALA A 1 71 ? 2.989 -9.702 3.161 1.00 93.44 71 ALA A O 1
ATOM 554 N N . SER A 1 72 ? 1.114 -10.865 2.886 1.00 94.25 72 SER A N 1
ATOM 555 C CA . SER A 1 72 ? 1.130 -11.477 4.221 1.00 94.25 72 SER A CA 1
ATOM 556 C C . SER A 1 72 ? 2.352 -12.361 4.489 1.00 94.25 72 SER A C 1
ATOM 558 O O . SER A 1 72 ? 2.615 -12.726 5.640 1.00 94.25 72 SER A O 1
ATOM 560 N N . LYS A 1 73 ? 3.076 -12.762 3.436 1.00 95.44 73 LYS A N 1
ATOM 561 C CA . LYS A 1 73 ? 4.314 -13.549 3.550 1.00 95.44 73 LYS A CA 1
ATOM 562 C C . LYS A 1 73 ? 5.497 -12.695 4.013 1.00 95.44 73 LYS A C 1
ATOM 564 O O . LYS A 1 73 ? 6.446 -13.251 4.559 1.00 95.44 73 LYS A O 1
ATOM 569 N N . HIS A 1 74 ? 5.412 -11.384 3.826 1.00 93.69 74 HIS A N 1
ATOM 570 C CA . HIS A 1 74 ? 6.443 -10.409 4.144 1.00 93.69 74 HIS A CA 1
ATOM 571 C C . HIS A 1 74 ? 6.176 -9.754 5.503 1.00 93.69 74 HIS A C 1
ATOM 573 O O . HIS A 1 74 ? 5.054 -9.332 5.785 1.00 93.69 74 HIS A O 1
ATOM 579 N N . GLU A 1 75 ? 7.193 -9.673 6.361 1.00 96.06 75 GLU A N 1
ATOM 580 C CA . GLU A 1 75 ? 7.026 -9.137 7.718 1.00 96.06 75 GLU A CA 1
ATOM 581 C C . GLU A 1 75 ? 6.794 -7.626 7.697 1.00 96.06 75 GLU A C 1
ATOM 583 O O . GLU A 1 75 ? 5.914 -7.140 8.402 1.00 96.06 75 GLU A O 1
ATOM 588 N N . GLU A 1 76 ? 7.507 -6.906 6.832 1.00 94.06 76 GLU A N 1
ATOM 589 C CA . GLU A 1 76 ? 7.369 -5.463 6.641 1.00 94.06 76 GLU A CA 1
ATOM 590 C C . GLU A 1 76 ? 5.918 -5.066 6.329 1.00 94.06 76 GLU A C 1
ATOM 592 O O . GLU A 1 76 ? 5.366 -4.143 6.930 1.00 94.06 76 GLU A O 1
ATOM 597 N N . TRP A 1 77 ? 5.254 -5.843 5.473 1.00 95.44 77 TRP A N 1
ATOM 598 C CA . TRP A 1 77 ? 3.859 -5.633 5.107 1.00 95.44 77 TRP A CA 1
ATOM 599 C C . TRP A 1 77 ? 2.901 -5.986 6.247 1.00 95.44 77 TRP A C 1
ATOM 601 O O . TRP A 1 77 ? 1.920 -5.274 6.465 1.00 95.44 77 TRP A O 1
ATOM 611 N N . ARG A 1 78 ? 3.172 -7.052 7.014 1.00 96.06 78 ARG A N 1
ATOM 612 C CA . ARG A 1 78 ? 2.364 -7.396 8.200 1.00 96.06 78 ARG A CA 1
ATOM 613 C C . ARG A 1 78 ? 2.455 -6.329 9.282 1.00 96.06 78 ARG A C 1
ATOM 615 O O . ARG A 1 78 ? 1.434 -5.981 9.883 1.00 96.06 78 ARG A O 1
ATOM 622 N N . GLN A 1 79 ? 3.654 -5.812 9.520 1.00 97.06 79 GLN A N 1
ATOM 623 C CA . GLN A 1 79 ? 3.872 -4.753 10.491 1.00 97.06 79 GLN A CA 1
ATOM 624 C C . GLN A 1 79 ? 3.141 -3.478 10.062 1.00 97.06 79 GLN A C 1
ATOM 626 O O . GLN A 1 79 ? 2.345 -2.957 10.841 1.00 97.06 79 GLN A O 1
ATOM 631 N N . ALA A 1 80 ? 3.312 -3.048 8.808 1.00 95.44 80 ALA A N 1
ATOM 632 C CA . ALA A 1 80 ? 2.620 -1.879 8.269 1.00 95.44 80 ALA A CA 1
ATOM 633 C C . ALA A 1 80 ? 1.087 -2.008 8.368 1.00 95.44 80 ALA A C 1
ATOM 635 O O . ALA A 1 80 ? 0.417 -1.086 8.828 1.00 95.44 80 ALA A O 1
ATOM 636 N N . MET A 1 81 ? 0.525 -3.175 8.023 1.00 94.38 81 MET A N 1
ATOM 637 C CA . MET A 1 81 ? -0.913 -3.441 8.184 1.00 94.38 81 MET A CA 1
ATOM 638 C C . MET A 1 81 ? -1.367 -3.342 9.646 1.00 94.38 81 MET A C 1
ATOM 640 O O . MET A 1 81 ? -2.440 -2.813 9.925 1.00 94.38 81 MET A O 1
ATOM 644 N N . THR A 1 82 ? -0.561 -3.841 10.585 1.00 95.00 82 THR A N 1
ATOM 645 C CA . THR A 1 82 ? -0.884 -3.789 12.019 1.00 95.00 82 THR A CA 1
ATOM 646 C C . THR A 1 82 ? -0.874 -2.353 12.537 1.00 95.00 82 THR A C 1
ATOM 648 O O . THR A 1 82 ? -1.784 -1.949 13.262 1.00 95.00 82 THR A O 1
ATOM 651 N N . GLU A 1 83 ? 0.134 -1.573 12.148 1.00 95.75 83 GLU A N 1
ATOM 652 C CA . GLU A 1 83 ? 0.253 -0.160 12.511 1.00 95.75 83 GLU A CA 1
ATOM 653 C C . GLU A 1 83 ? -0.909 0.663 11.950 1.00 95.75 83 GLU A C 1
ATOM 655 O O . GLU A 1 83 ? -1.481 1.484 12.671 1.00 95.75 83 GLU A O 1
ATOM 660 N N . GLU A 1 84 ? -1.317 0.397 10.709 1.00 92.88 84 GLU A N 1
ATOM 661 C CA . GLU A 1 84 ? -2.450 1.081 10.091 1.00 92.88 84 GLU A CA 1
ATOM 662 C C . GLU A 1 84 ? -3.778 0.745 10.782 1.00 92.88 84 GLU A C 1
ATOM 664 O O . GLU A 1 84 ? -4.549 1.648 11.105 1.00 92.88 84 GLU A O 1
ATOM 669 N N . ILE A 1 85 ? -4.034 -0.528 11.106 1.00 91.69 85 ILE A N 1
ATOM 670 C CA . ILE A 1 85 ? -5.235 -0.914 11.869 1.00 91.69 85 ILE A CA 1
ATOM 671 C C . ILE A 1 85 ? -5.262 -0.196 13.226 1.00 91.69 85 ILE A C 1
ATOM 673 O O . ILE A 1 85 ? -6.283 0.387 13.596 1.00 91.69 85 ILE A O 1
ATOM 677 N N . ALA A 1 86 ? -4.133 -0.164 13.940 1.00 91.94 86 ALA A N 1
ATOM 678 C CA . ALA A 1 86 ? -4.035 0.541 15.216 1.00 91.94 86 ALA A CA 1
ATOM 679 C C . ALA A 1 86 ? -4.269 2.058 15.068 1.00 91.94 86 ALA A C 1
ATOM 681 O O . ALA A 1 86 ? -4.863 2.690 15.948 1.00 91.94 86 ALA A O 1
ATOM 682 N N . SER A 1 87 ? -3.828 2.656 13.956 1.00 91.88 87 SER A N 1
ATOM 683 C CA . SER A 1 87 ? -4.045 4.075 13.652 1.00 91.88 87 SER A CA 1
ATOM 684 C C . SER A 1 87 ? -5.535 4.380 13.426 1.00 91.88 87 SER A C 1
ATOM 686 O O . SER A 1 87 ? -6.060 5.365 13.962 1.00 91.88 87 SER A O 1
ATOM 688 N N . ILE A 1 88 ? -6.237 3.497 12.712 1.00 90.25 88 ILE A N 1
ATOM 689 C CA . ILE A 1 88 ? -7.675 3.594 12.439 1.00 90.25 88 ILE A CA 1
ATOM 690 C C . ILE A 1 88 ? -8.481 3.497 13.738 1.00 90.25 88 ILE A C 1
ATOM 692 O O . ILE A 1 88 ? -9.363 4.329 13.976 1.00 90.25 88 ILE A O 1
ATOM 696 N N . GLU A 1 89 ? -8.153 2.528 14.595 1.00 89.06 89 GLU A N 1
ATOM 697 C CA . GLU A 1 89 ? -8.804 2.344 15.896 1.00 89.06 89 GLU A CA 1
ATOM 698 C C . GLU A 1 89 ? -8.590 3.555 16.808 1.00 89.06 89 GLU A C 1
ATOM 700 O O . GLU A 1 89 ? -9.539 4.055 17.417 1.00 89.06 89 GLU A O 1
ATOM 705 N N . LYS A 1 90 ? -7.361 4.083 16.854 1.00 90.62 90 LYS A N 1
ATOM 706 C CA . LYS A 1 90 ? -7.021 5.263 17.658 1.00 90.62 90 LYS A CA 1
ATOM 707 C C . LYS A 1 90 ? -7.811 6.503 17.240 1.00 90.62 90 LYS A C 1
ATOM 709 O O . LYS A 1 90 ? -8.205 7.292 18.098 1.00 90.62 90 LYS A O 1
ATOM 714 N N . ASN A 1 91 ? -8.018 6.690 15.939 1.00 89.81 91 ASN A N 1
ATOM 715 C CA . ASN A 1 91 ? -8.711 7.862 15.408 1.00 89.81 91 ASN A CA 1
ATOM 716 C C . ASN A 1 91 ? -10.242 7.712 15.425 1.00 89.81 91 ASN A C 1
ATOM 718 O O . ASN A 1 91 ? -10.941 8.691 15.168 1.00 89.81 91 ASN A O 1
ATOM 722 N N . ALA A 1 92 ? -10.763 6.514 15.729 1.00 84.31 92 ALA A N 1
ATOM 723 C CA . ALA A 1 92 ? -12.190 6.177 15.699 1.00 84.31 92 ALA A CA 1
ATOM 724 C C . ALA A 1 92 ? -12.891 6.571 14.379 1.00 84.31 92 ALA A C 1
ATOM 726 O O . ALA A 1 92 ? -14.094 6.834 14.354 1.00 84.31 92 ALA A O 1
ATOM 727 N N . THR A 1 93 ? -12.136 6.626 13.277 1.00 82.12 93 THR A N 1
ATOM 728 C CA . THR A 1 93 ? -12.630 7.111 11.979 1.00 82.12 93 THR A CA 1
ATOM 729 C C . THR A 1 93 ? -13.477 6.057 11.266 1.00 82.12 93 THR A C 1
ATOM 731 O O . THR A 1 93 ? -14.409 6.398 10.542 1.00 82.12 93 THR A O 1
ATOM 734 N N . TRP A 1 94 ? -13.177 4.773 11.482 1.00 85.44 94 TRP A N 1
ATOM 735 C CA . TRP A 1 94 ? -13.858 3.649 10.841 1.00 85.44 94 TRP A CA 1
ATOM 736 C C . TRP A 1 94 ? -14.265 2.609 11.885 1.00 85.44 94 TRP A C 1
ATOM 738 O O . TRP A 1 94 ? -13.575 2.418 12.884 1.00 85.44 94 TRP A O 1
ATOM 748 N N . SER A 1 95 ? -15.387 1.927 11.649 1.00 77.88 95 SER A N 1
ATOM 749 C CA . SER A 1 95 ? -15.857 0.822 12.489 1.00 77.88 95 SER A CA 1
ATOM 750 C C . SER A 1 95 ? -15.960 -0.456 11.665 1.00 77.88 95 SER A C 1
ATOM 752 O O . SER A 1 95 ? -16.450 -0.444 10.534 1.00 77.88 95 SER A O 1
ATOM 754 N N . ILE A 1 96 ? -15.487 -1.567 12.231 1.00 82.69 96 ILE A N 1
ATOM 755 C CA . ILE A 1 96 ? -15.640 -2.887 11.620 1.00 82.69 96 ILE A CA 1
ATOM 756 C C . ILE A 1 96 ? -17.111 -3.286 11.735 1.00 82.69 96 ILE A C 1
ATOM 758 O O . ILE A 1 96 ? -17.673 -3.342 12.830 1.00 82.69 96 ILE A O 1
ATOM 762 N N . THR A 1 97 ? -17.737 -3.571 10.598 1.00 86.50 97 THR A N 1
ATOM 763 C CA . THR A 1 97 ? -19.119 -4.049 10.527 1.00 86.50 97 THR A CA 1
ATOM 764 C C . THR A 1 97 ? -19.146 -5.509 10.100 1.00 86.50 97 THR A C 1
ATOM 766 O O . THR A 1 97 ? -18.233 -6.009 9.444 1.00 86.50 97 THR A O 1
ATOM 769 N N . GLN A 1 98 ? -20.188 -6.224 10.520 1.00 87.19 98 GLN A N 1
ATOM 770 C CA . GLN A 1 98 ? -20.388 -7.608 10.105 1.00 87.19 98 GLN A CA 1
ATOM 771 C C . GLN A 1 98 ? -20.786 -7.645 8.628 1.00 87.19 98 GLN A C 1
ATOM 773 O O . GLN A 1 98 ? -21.605 -6.838 8.184 1.00 87.19 98 GLN A O 1
ATOM 778 N N . LEU A 1 99 ? -20.229 -8.598 7.878 1.00 86.38 99 LEU A N 1
ATOM 779 C CA . LEU A 1 99 ? -20.595 -8.799 6.479 1.00 86.38 99 LEU A CA 1
ATOM 780 C C . LEU A 1 99 ? -22.086 -9.189 6.386 1.00 86.38 99 LEU A C 1
ATOM 782 O O . LEU A 1 99 ? -22.491 -10.146 7.055 1.00 86.38 99 LEU A O 1
ATOM 786 N N . PRO A 1 100 ? -22.905 -8.503 5.565 1.00 88.81 100 PRO A N 1
ATOM 787 C CA . PRO A 1 100 ? -24.303 -8.869 5.380 1.00 88.81 100 PRO A CA 1
ATOM 788 C C . PRO A 1 100 ? -24.445 -10.287 4.805 1.00 88.81 100 PRO A C 1
ATOM 790 O O . PRO A 1 100 ? -23.652 -10.681 3.945 1.00 88.81 100 PRO A O 1
ATOM 793 N N . PRO A 1 101 ? -25.466 -11.054 5.222 1.00 83.94 101 PRO A N 1
ATOM 794 C CA . PRO A 1 101 ? -25.642 -12.445 4.801 1.00 83.94 101 PRO A CA 1
ATOM 795 C C . PRO A 1 101 ? -25.824 -12.611 3.284 1.00 83.94 101 PRO A C 1
ATOM 797 O O . PRO A 1 101 ? -25.462 -13.649 2.743 1.00 83.94 101 PRO A O 1
ATOM 800 N N . GLU A 1 102 ? -26.320 -11.585 2.591 1.00 80.94 102 GLU A N 1
ATOM 801 C CA . GLU A 1 102 ? -26.563 -11.597 1.141 1.00 80.94 102 GLU A CA 1
ATOM 802 C C . GLU A 1 102 ? -25.293 -11.379 0.295 1.00 80.94 102 GLU A C 1
ATOM 804 O O . GLU A 1 102 ? -25.325 -11.554 -0.918 1.00 80.94 102 GLU A O 1
ATOM 809 N N . ALA A 1 103 ? -24.165 -11.006 0.912 1.00 72.44 103 ALA A N 1
ATOM 810 C CA . ALA A 1 103 ? -22.922 -10.686 0.203 1.00 72.44 103 ALA A CA 1
ATOM 811 C C . ALA A 1 103 ? -21.983 -11.893 0.005 1.00 72.44 103 ALA A C 1
ATOM 813 O O . ALA A 1 103 ? -20.960 -11.773 -0.669 1.00 72.44 103 ALA A O 1
ATOM 814 N N . ARG A 1 104 ? -22.299 -13.055 0.593 1.00 60.38 104 ARG A N 1
ATOM 815 C CA . ARG A 1 104 ? -21.585 -14.314 0.329 1.00 60.38 104 ARG A CA 1
ATOM 816 C C . ARG A 1 104 ? -22.254 -15.020 -0.848 1.00 60.38 104 ARG A C 1
ATOM 818 O O . ARG A 1 104 ? -23.202 -15.771 -0.637 1.00 60.38 104 ARG A O 1
ATOM 825 N N . HIS A 1 105 ? -21.770 -14.751 -2.057 1.00 56.69 105 HIS A N 1
ATOM 826 C CA . HIS A 1 105 ? -22.205 -15.417 -3.286 1.00 56.69 105 HIS A CA 1
ATOM 827 C C . HIS A 1 105 ? -21.141 -16.376 -3.816 1.00 56.69 105 HIS A C 1
ATOM 829 O O . HIS A 1 105 ? -19.939 -16.057 -3.665 1.00 56.69 105 HIS A O 1
#

pLDDT: mean 72.03, std 16.58, range [30.98, 97.06]

Secondary structure (DSSP, 8-state):
----------PPPPPP------------S--PPPGGGTTSPPPPGGG--TT-TTHHHHHHS----SSHHHHTTSHHHHHHHHHHHHHHHHHT-----PPPGGG--

Radius of gyration: 32.54 Å; chains: 1; bounding box: 54×41×104 Å

Foldseek 3Di:
DDDDDDDDPPDDDDPPPPVPPPPPVPPPPPPDDDPVCPPPDDDDPVPCDPVHPPVVVVVPPDDDDPDPVVQVVDPVSVVVVVVVVVVCVVVVVDDDDDDDPVPPD